Protein AF-A0A3R9EY45-F1 (afdb_monomer)

Sequence (76 aa):
MKTSSLGDILKMERYKRNLTVEQVCEELEIKLKTLNRIEENKSVRGTTIKKLLSYYQMSKEIQKGEQDNGKQLTKM

pLDDT: mean 80.43, std 19.02, range [41.09, 96.94]

Structure (mmCIF, N/CA/C/O backbone):
data_AF-A0A3R9EY45-F1
#
_entry.id   AF-A0A3R9EY45-F1
#
loop_
_atom_site.group_PDB
_atom_site.id
_atom_site.type_symbol
_atom_site.label_atom_id
_atom_site.label_alt_id
_atom_site.label_comp_id
_atom_site.label_asym_id
_atom_site.label_entity_id
_atom_site.label_seq_id
_atom_site.pdbx_PDB_ins_code
_atom_site.Cartn_x
_atom_site.Cartn_y
_atom_site.Cartn_z
_atom_site.occupancy
_atom_site.B_iso_or_equiv
_atom_site.auth_seq_id
_atom_site.auth_comp_id
_atom_site.auth_asym_id
_atom_site.auth_atom_id
_atom_site.pdbx_PDB_model_num
ATOM 1 N N . MET A 1 1 ? 11.166 -1.487 -24.226 1.00 42.00 1 MET A N 1
ATOM 2 C CA . MET A 1 1 ? 10.123 -1.813 -23.227 1.00 42.00 1 MET A CA 1
ATOM 3 C C . MET A 1 1 ? 10.208 -0.774 -22.121 1.00 42.00 1 MET A C 1
ATOM 5 O O . MET A 1 1 ? 11.317 -0.516 -21.672 1.00 42.00 1 MET A O 1
ATOM 9 N N . LYS A 1 2 ? 9.106 -0.111 -21.741 1.00 52.34 2 LYS A N 1
ATOM 10 C CA . LYS A 1 2 ? 9.127 0.800 -20.583 1.00 52.34 2 LYS A CA 1
ATOM 11 C C . LYS A 1 2 ? 9.377 -0.045 -19.336 1.00 52.34 2 LYS A C 1
ATOM 13 O O . LYS A 1 2 ? 8.609 -0.967 -19.073 1.00 52.34 2 LYS A O 1
ATOM 18 N N . THR A 1 3 ? 10.447 0.241 -18.606 1.00 61.66 3 THR A N 1
ATOM 19 C CA . THR A 1 3 ? 10.640 -0.300 -17.262 1.00 61.66 3 THR A CA 1
ATOM 20 C C . THR A 1 3 ? 9.477 0.187 -16.404 1.00 61.66 3 THR A C 1
ATOM 22 O O . THR A 1 3 ? 9.239 1.390 -16.303 1.00 61.66 3 THR A O 1
ATOM 25 N N . SER A 1 4 ? 8.687 -0.742 -15.860 1.00 80.00 4 SER A N 1
ATOM 26 C CA . SER A 1 4 ? 7.647 -0.382 -14.893 1.00 80.00 4 SER A CA 1
ATOM 27 C C . SER A 1 4 ? 8.336 0.176 -13.656 1.00 80.00 4 SER A C 1
ATOM 29 O O . SER A 1 4 ? 9.301 -0.414 -13.163 1.00 80.00 4 SER A O 1
ATOM 31 N N . SER A 1 5 ? 7.891 1.333 -13.184 1.00 88.88 5 SER A N 1
ATOM 32 C CA . SER A 1 5 ? 8.444 1.915 -11.968 1.00 88.88 5 SER A CA 1
ATOM 33 C C . SER A 1 5 ? 8.016 1.100 -10.745 1.00 88.88 5 SER A C 1
ATOM 35 O O . SER A 1 5 ? 7.052 0.332 -10.775 1.00 88.88 5 SER A O 1
ATOM 37 N N . LEU A 1 6 ? 8.701 1.309 -9.620 1.00 88.06 6 LEU A N 1
ATOM 38 C CA . LEU A 1 6 ? 8.318 0.685 -8.355 1.00 88.06 6 LEU A CA 1
ATOM 39 C C . LEU A 1 6 ? 6.869 1.017 -7.952 1.00 88.06 6 LEU A C 1
ATOM 41 O O . LEU A 1 6 ? 6.166 0.144 -7.452 1.00 88.06 6 LEU A O 1
ATOM 45 N N . GLY A 1 7 ? 6.418 2.256 -8.169 1.00 91.75 7 GLY A N 1
ATOM 46 C CA . GLY A 1 7 ? 5.043 2.659 -7.871 1.00 91.75 7 GLY A CA 1
ATOM 47 C C . GLY A 1 7 ? 4.018 1.894 -8.703 1.00 91.75 7 GLY A C 1
ATOM 48 O O . GLY A 1 7 ? 3.035 1.402 -8.151 1.00 91.75 7 GLY A O 1
ATOM 49 N N . ASP A 1 8 ? 4.294 1.709 -9.998 1.00 91.38 8 ASP A N 1
ATOM 50 C CA . ASP A 1 8 ? 3.432 0.940 -10.898 1.00 91.38 8 ASP A CA 1
ATOM 51 C C . ASP A 1 8 ? 3.357 -0.529 -10.456 1.00 91.38 8 ASP A C 1
ATOM 53 O O . ASP A 1 8 ? 2.278 -1.119 -10.415 1.00 91.38 8 ASP A O 1
ATOM 57 N N . ILE A 1 9 ? 4.497 -1.106 -10.062 1.00 91.69 9 ILE A N 1
ATOM 58 C CA . ILE A 1 9 ? 4.593 -2.481 -9.560 1.00 91.69 9 ILE A CA 1
ATOM 59 C C . ILE A 1 9 ? 3.756 -2.665 -8.287 1.00 91.69 9 ILE A C 1
ATOM 61 O O . ILE A 1 9 ? 2.941 -3.584 -8.210 1.00 91.69 9 ILE A O 1
ATOM 65 N N . LEU A 1 10 ? 3.903 -1.769 -7.309 1.00 92.62 10 LEU A N 1
ATOM 66 C CA . LEU A 1 10 ? 3.149 -1.831 -6.052 1.00 92.62 10 LEU A CA 1
ATOM 67 C C . LEU A 1 10 ? 1.640 -1.660 -6.278 1.00 92.62 10 LEU A C 1
ATOM 69 O O . LEU A 1 10 ? 0.839 -2.370 -5.669 1.00 92.62 10 LEU A O 1
ATOM 73 N N . LYS A 1 11 ? 1.254 -0.767 -7.195 1.00 94.50 11 LYS A N 1
ATOM 74 C CA . LYS A 1 11 ? -0.143 -0.559 -7.589 1.00 94.50 11 LYS A CA 1
ATOM 75 C C . LYS A 1 11 ? -0.739 -1.809 -8.241 1.00 94.50 11 LYS A C 1
ATOM 77 O O . LYS A 1 11 ? -1.870 -2.183 -7.933 1.00 94.50 11 LYS A O 1
ATOM 82 N N . MET A 1 12 ? 0.018 -2.475 -9.114 1.00 93.12 12 MET A N 1
ATOM 83 C CA . MET A 1 12 ? -0.402 -3.737 -9.729 1.00 93.12 12 MET A CA 1
ATOM 84 C C . MET A 1 12 ? -0.607 -4.838 -8.686 1.00 93.12 12 MET A C 1
ATOM 86 O O . MET A 1 12 ? -1.635 -5.511 -8.723 1.00 93.12 12 MET A O 1
ATOM 90 N N . GLU A 1 13 ? 0.313 -5.000 -7.734 1.00 93.44 13 GLU A N 1
ATOM 91 C CA . GLU A 1 13 ? 0.161 -5.993 -6.662 1.00 93.44 13 GLU A CA 1
ATOM 92 C C . GLU A 1 13 ? -1.059 -5.729 -5.777 1.00 93.44 13 GLU A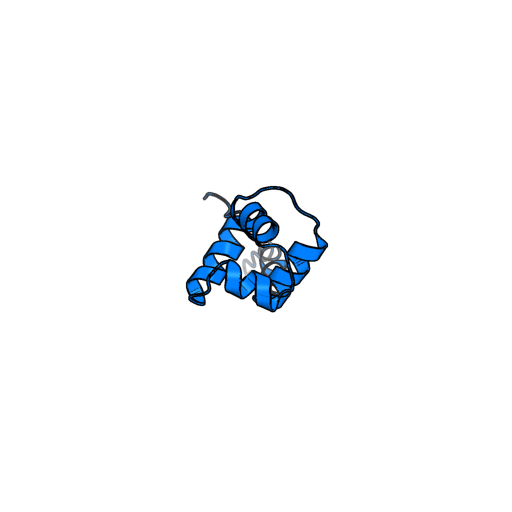 C 1
ATOM 94 O O . GLU A 1 13 ? -1.797 -6.662 -5.448 1.00 93.44 13 GLU A O 1
ATOM 99 N N . ARG A 1 14 ? -1.338 -4.460 -5.458 1.00 95.81 14 ARG A N 1
ATOM 100 C CA . ARG A 1 14 ? -2.551 -4.082 -4.726 1.00 95.81 14 ARG A CA 1
ATOM 101 C C . ARG A 1 14 ? -3.819 -4.508 -5.473 1.00 95.81 14 ARG A C 1
ATOM 103 O O . ARG A 1 14 ? -4.717 -5.102 -4.875 1.00 95.81 14 ARG A O 1
ATOM 110 N N . TYR A 1 15 ? -3.882 -4.246 -6.780 1.00 95.50 15 TYR A N 1
ATOM 111 C CA . TYR A 1 15 ? -5.033 -4.634 -7.598 1.00 95.50 15 TYR A CA 1
ATOM 112 C C . TYR A 1 15 ? -5.183 -6.148 -7.746 1.00 95.50 15 TYR A C 1
ATOM 114 O O . TYR A 1 15 ? -6.304 -6.640 -7.655 1.00 95.50 15 TYR A O 1
ATOM 122 N N . LYS A 1 16 ? -4.086 -6.901 -7.903 1.00 94.38 16 LYS A N 1
ATOM 123 C CA . LYS A 1 16 ? -4.126 -8.377 -7.946 1.00 94.38 16 LYS A CA 1
ATOM 124 C C . LYS A 1 16 ? -4.767 -8.983 -6.696 1.00 94.38 16 LYS A C 1
ATOM 126 O O . LYS A 1 16 ? -5.387 -10.037 -6.778 1.00 94.38 16 LYS A O 1
ATOM 131 N N . ARG A 1 17 ? -4.617 -8.314 -5.550 1.00 94.62 17 ARG A N 1
ATOM 132 C CA . ARG A 1 17 ? -5.167 -8.732 -4.252 1.00 94.62 17 ARG A CA 1
ATOM 133 C C . ARG A 1 17 ? -6.546 -8.140 -3.953 1.00 94.62 17 ARG A C 1
ATOM 135 O O . ARG A 1 17 ? -7.092 -8.417 -2.893 1.00 94.62 17 ARG A O 1
ATOM 142 N N . ASN A 1 18 ? -7.106 -7.350 -4.872 1.00 96.69 18 ASN A N 1
ATOM 143 C CA . ASN A 1 18 ? -8.380 -6.650 -4.712 1.00 96.69 18 ASN A CA 1
ATOM 144 C C . ASN A 1 18 ? -8.441 -5.760 -3.452 1.00 96.69 18 ASN A C 1
ATOM 146 O O . ASN A 1 18 ? -9.463 -5.706 -2.771 1.00 96.69 18 ASN A O 1
ATOM 150 N N . LEU A 1 19 ? -7.333 -5.079 -3.138 1.00 96.12 19 LEU A N 1
ATOM 151 C CA . LEU A 1 19 ? -7.226 -4.201 -1.971 1.00 96.12 19 LEU A CA 1
ATOM 152 C C . LEU A 1 19 ? -7.396 -2.725 -2.353 1.00 96.12 19 LEU A C 1
ATOM 154 O O . LEU A 1 19 ? -6.911 -2.259 -3.397 1.00 96.12 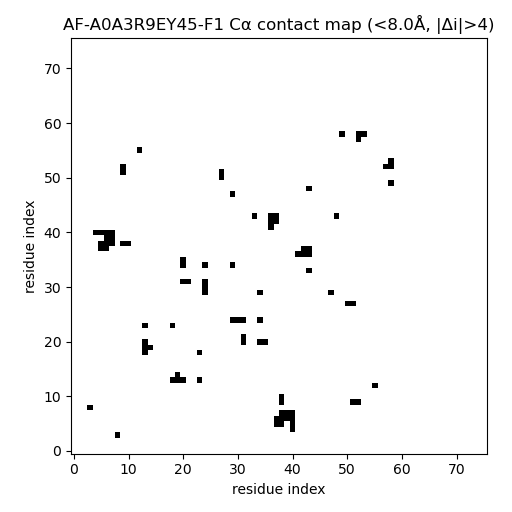19 LEU A O 1
ATOM 158 N N . THR A 1 20 ? -8.031 -1.953 -1.477 1.00 96.62 20 THR A N 1
ATOM 159 C CA . THR A 1 20 ? -8.034 -0.489 -1.575 1.00 96.62 20 THR A CA 1
ATOM 160 C C . THR A 1 20 ? -6.757 0.102 -0.977 1.00 96.62 20 THR A C 1
ATOM 162 O O . THR A 1 20 ? -5.997 -0.565 -0.272 1.00 96.62 20 THR A O 1
ATOM 165 N N . VAL A 1 21 ? -6.482 1.371 -1.284 1.00 95.19 21 VAL A N 1
ATOM 166 C CA . VAL A 1 21 ? -5.325 2.082 -0.716 1.00 95.19 21 VAL A CA 1
ATOM 167 C C . VAL A 1 21 ? -5.488 2.208 0.802 1.00 95.19 21 VAL A C 1
ATOM 169 O O . VAL A 1 21 ? -4.515 2.065 1.538 1.00 95.19 21 VAL A O 1
ATOM 172 N N . GLU A 1 22 ? -6.716 2.440 1.266 1.00 96.50 22 GLU A N 1
ATOM 173 C CA . GLU A 1 22 ? -7.094 2.554 2.675 1.00 96.50 22 GLU A CA 1
ATOM 174 C C . GLU A 1 22 ? -6.770 1.271 3.439 1.00 96.50 22 GLU A C 1
ATOM 176 O O . GLU A 1 22 ? -6.074 1.352 4.446 1.00 96.50 22 GLU A O 1
ATOM 181 N N . GLN A 1 23 ? -7.180 0.109 2.919 1.00 96.94 23 GLN A N 1
ATOM 182 C CA . GLN A 1 23 ? -6.936 -1.191 3.557 1.00 96.94 23 GLN A CA 1
ATOM 183 C C . GLN A 1 23 ? -5.438 -1.455 3.744 1.00 96.94 23 GLN A C 1
ATOM 185 O O . GLN A 1 23 ? -4.981 -1.757 4.842 1.00 96.94 23 GLN A O 1
ATOM 190 N N . VAL A 1 24 ? -4.639 -1.241 2.694 1.00 96.06 24 VAL A N 1
ATOM 191 C CA . VAL A 1 24 ? -3.178 -1.413 2.775 1.00 96.06 24 VAL A CA 1
ATOM 192 C C . VAL A 1 24 ? -2.554 -0.420 3.760 1.00 96.06 24 VAL A C 1
ATOM 194 O O . VAL A 1 24 ? -1.597 -0.745 4.462 1.00 96.06 24 VAL A O 1
ATOM 197 N N . CYS A 1 25 ? -3.064 0.811 3.807 1.00 95.31 25 CYS A N 1
ATOM 198 C CA . CYS A 1 25 ? -2.560 1.826 4.726 1.00 95.31 25 CYS A CA 1
ATOM 199 C C . CYS A 1 25 ? -2.893 1.517 6.186 1.00 95.31 25 CYS A C 1
ATOM 201 O O . CYS A 1 25 ? -2.044 1.755 7.046 1.00 95.31 25 CYS A O 1
ATOM 203 N N . GLU A 1 26 ? -4.087 0.988 6.446 1.00 95.81 26 GLU A N 1
ATOM 204 C CA . GLU A 1 26 ? -4.527 0.536 7.764 1.00 95.81 26 GLU A CA 1
ATOM 205 C C . GLU A 1 26 ? -3.665 -0.634 8.248 1.00 95.81 26 GLU A C 1
ATOM 207 O O . GLU A 1 26 ? -3.063 -0.544 9.316 1.00 95.81 26 GLU A O 1
ATOM 212 N N . GLU A 1 27 ? -3.479 -1.661 7.416 1.00 94.81 27 GLU A N 1
ATOM 213 C CA . GLU A 1 27 ? -2.670 -2.838 7.762 1.00 94.81 27 GLU A CA 1
ATOM 214 C C . GLU A 1 27 ? -1.183 -2.515 7.998 1.00 94.81 27 GLU A C 1
ATOM 216 O O . GLU A 1 27 ? -0.521 -3.163 8.808 1.00 94.81 27 GLU A O 1
ATOM 221 N N . LEU A 1 28 ? -0.633 -1.516 7.298 1.00 93.31 28 LEU A N 1
ATOM 222 C CA . LEU A 1 28 ? 0.776 -1.116 7.429 1.00 93.31 28 LEU A CA 1
ATOM 223 C C . LEU A 1 28 ? 1.022 0.036 8.404 1.00 93.31 28 LEU A C 1
ATOM 225 O O . LEU A 1 28 ? 2.184 0.446 8.575 1.00 93.31 28 LEU A O 1
ATOM 229 N N . GLU A 1 29 ? -0.045 0.560 9.005 1.00 94.62 29 GLU A N 1
ATOM 230 C CA . GLU A 1 29 ? -0.036 1.742 9.865 1.00 94.62 29 GLU A CA 1
ATOM 231 C C . GLU A 1 29 ? 0.689 2.928 9.196 1.00 94.62 29 GLU A C 1
ATOM 233 O O . GLU A 1 29 ? 1.581 3.573 9.763 1.00 94.62 29 GLU A O 1
ATOM 238 N N . ILE A 1 30 ? 0.352 3.203 7.932 1.00 93.19 30 ILE A N 1
ATOM 239 C CA . ILE A 1 30 ? 0.894 4.333 7.165 1.00 93.19 30 ILE A CA 1
ATOM 240 C C . ILE A 1 30 ? -0.209 5.302 6.747 1.00 93.19 30 ILE A C 1
ATOM 242 O O . ILE A 1 30 ? -1.374 4.959 6.607 1.00 93.19 30 ILE A O 1
ATOM 246 N N . LYS A 1 31 ? 0.164 6.562 6.506 1.00 93.69 31 LYS A N 1
ATOM 247 C CA . LYS A 1 31 ? -0.790 7.568 6.022 1.00 93.69 31 LYS A CA 1
ATOM 248 C C . LYS A 1 31 ? -1.212 7.262 4.583 1.00 93.69 31 LYS A C 1
ATOM 250 O O . LYS A 1 31 ? -0.342 7.069 3.736 1.00 93.69 31 LYS A O 1
ATOM 255 N N . LEU A 1 32 ? -2.505 7.402 4.285 1.00 92.88 32 LEU A N 1
ATOM 256 C CA . LEU A 1 32 ? -3.083 7.251 2.938 1.00 92.88 32 LEU A CA 1
ATOM 257 C C . LEU A 1 32 ? -2.313 8.027 1.856 1.00 92.88 32 LEU A C 1
ATOM 259 O O . LEU A 1 32 ? -1.940 7.501 0.809 1.00 92.88 32 LEU A O 1
ATOM 263 N N . LYS A 1 33 ? -1.981 9.290 2.158 1.00 93.94 33 LYS A N 1
ATOM 264 C CA . LYS A 1 33 ? -1.205 10.168 1.268 1.00 93.94 33 LYS A CA 1
ATOM 265 C C . LYS A 1 33 ? 0.169 9.590 0.910 1.00 93.94 33 LYS A C 1
ATOM 267 O O . LYS A 1 33 ? 0.711 9.926 -0.139 1.00 93.94 33 LYS A O 1
ATOM 272 N N . THR A 1 34 ? 0.754 8.768 1.775 1.00 91.94 34 THR A N 1
ATOM 273 C CA . THR A 1 34 ? 2.059 8.153 1.534 1.00 91.94 34 THR A CA 1
ATOM 274 C C . THR A 1 34 ? 1.963 7.080 0.459 1.00 91.94 34 THR A C 1
ATOM 276 O O . THR A 1 34 ? 2.755 7.133 -0.477 1.00 91.94 34 THR A O 1
ATOM 279 N N . LEU A 1 35 ? 0.993 6.162 0.540 1.00 93.19 35 LEU A N 1
ATOM 280 C CA . LEU A 1 35 ? 0.828 5.121 -0.480 1.00 93.19 35 LEU A CA 1
ATOM 281 C C . LEU A 1 35 ? 0.426 5.720 -1.833 1.00 93.19 35 LEU A C 1
ATOM 283 O O . LEU A 1 35 ? 1.057 5.401 -2.835 1.00 93.19 35 LEU A O 1
ATOM 287 N N . ASN A 1 36 ? -0.499 6.687 -1.853 1.00 93.81 36 ASN A N 1
ATOM 288 C CA . ASN A 1 36 ? -0.858 7.401 -3.086 1.00 93.81 36 ASN A CA 1
ATOM 289 C C . ASN A 1 36 ? 0.358 8.053 -3.756 1.00 93.81 36 ASN A C 1
ATOM 291 O O . ASN A 1 36 ? 0.551 7.926 -4.959 1.00 93.81 36 ASN A O 1
ATOM 295 N N . ARG A 1 37 ? 1.237 8.703 -2.981 1.00 94.12 37 ARG A N 1
ATOM 296 C CA . ARG A 1 37 ? 2.479 9.272 -3.526 1.00 94.12 37 ARG A CA 1
ATOM 297 C C . ARG A 1 37 ? 3.390 8.208 -4.129 1.00 94.12 37 ARG A C 1
ATOM 299 O O . ARG A 1 37 ? 3.990 8.469 -5.164 1.00 94.12 37 ARG A O 1
ATOM 306 N N . ILE A 1 38 ? 3.511 7.050 -3.485 1.00 92.31 38 ILE A N 1
ATOM 307 C CA . ILE A 1 38 ? 4.343 5.949 -3.978 1.00 92.31 38 ILE A CA 1
ATOM 308 C C . ILE A 1 38 ? 3.793 5.424 -5.303 1.00 92.31 38 ILE A C 1
ATOM 310 O O . ILE A 1 38 ? 4.552 5.323 -6.261 1.00 92.31 38 ILE A O 1
ATOM 314 N N . GLU A 1 39 ? 2.488 5.149 -5.374 1.00 91.81 39 GLU A N 1
ATOM 315 C CA . GLU A 1 39 ? 1.823 4.669 -6.594 1.00 91.81 39 GLU A CA 1
ATOM 316 C C . GLU A 1 39 ? 1.835 5.705 -7.729 1.00 91.81 39 GLU A C 1
ATOM 318 O O . GLU A 1 39 ? 1.813 5.342 -8.899 1.00 91.81 39 GLU A O 1
ATOM 323 N N . GLU A 1 40 ? 1.923 6.996 -7.403 1.00 92.56 40 GLU A N 1
ATOM 324 C CA . GLU A 1 40 ? 2.143 8.096 -8.353 1.00 92.56 40 GLU A CA 1
ATOM 325 C C . GLU A 1 40 ? 3.628 8.343 -8.679 1.00 92.56 40 GLU A C 1
ATOM 327 O O . GLU A 1 40 ? 3.975 9.376 -9.254 1.00 92.56 40 GLU A O 1
ATOM 332 N N . ASN A 1 41 ? 4.527 7.432 -8.297 1.00 88.38 41 ASN A N 1
ATOM 333 C CA . ASN A 1 41 ? 5.965 7.520 -8.564 1.00 88.38 41 ASN A CA 1
ATOM 334 C C . ASN A 1 41 ? 6.660 8.744 -7.941 1.00 88.38 41 ASN A C 1
ATOM 336 O O . ASN A 1 41 ? 7.712 9.189 -8.404 1.00 88.38 41 ASN A O 1
ATOM 340 N N . LYS A 1 42 ? 6.103 9.284 -6.852 1.00 90.25 42 LYS A N 1
ATOM 341 C CA . LYS A 1 42 ? 6.703 10.384 -6.087 1.00 90.25 42 LYS A CA 1
ATOM 342 C C . LYS A 1 42 ? 7.642 9.845 -5.012 1.00 90.25 42 LYS A C 1
ATOM 344 O O . LYS A 1 42 ? 7.367 8.847 -4.349 1.00 90.25 42 LYS A O 1
ATOM 349 N N . SER A 1 43 ? 8.728 10.580 -4.773 1.00 81.12 43 SER A N 1
ATOM 350 C CA . SER A 1 43 ? 9.721 10.229 -3.754 1.00 81.12 43 SER A CA 1
ATOM 351 C C . SER A 1 43 ? 9.123 10.207 -2.339 1.00 81.12 43 SER A C 1
ATOM 353 O O . SER A 1 43 ? 8.376 11.115 -1.940 1.00 81.12 43 SER A O 1
ATOM 355 N N . VAL A 1 44 ? 9.480 9.166 -1.584 1.00 82.19 44 VAL A N 1
ATOM 356 C CA . VAL A 1 44 ? 9.141 8.935 -0.172 1.00 82.19 44 VAL A CA 1
ATOM 357 C C . VAL A 1 44 ? 10.335 8.313 0.563 1.00 82.19 44 VAL A C 1
ATOM 359 O O . VAL A 1 44 ? 11.313 7.894 -0.051 1.00 82.19 44 VAL A O 1
ATOM 362 N N . ARG A 1 45 ? 10.253 8.201 1.895 1.00 82.06 45 ARG A N 1
ATOM 363 C CA . ARG A 1 45 ? 11.287 7.521 2.689 1.00 82.06 45 ARG A CA 1
ATOM 364 C C . ARG A 1 45 ? 11.373 6.031 2.335 1.00 82.06 45 ARG A C 1
ATOM 366 O O . ARG A 1 45 ? 10.367 5.324 2.339 1.00 82.06 45 ARG A O 1
ATOM 373 N N . GLY A 1 46 ? 12.597 5.538 2.143 1.00 84.25 46 GLY A N 1
ATOM 374 C CA . GLY A 1 46 ? 12.866 4.136 1.799 1.00 84.25 46 GLY A CA 1
ATOM 375 C C . GLY A 1 46 ? 12.385 3.109 2.835 1.00 84.25 46 GLY A C 1
ATOM 376 O O . GLY A 1 46 ?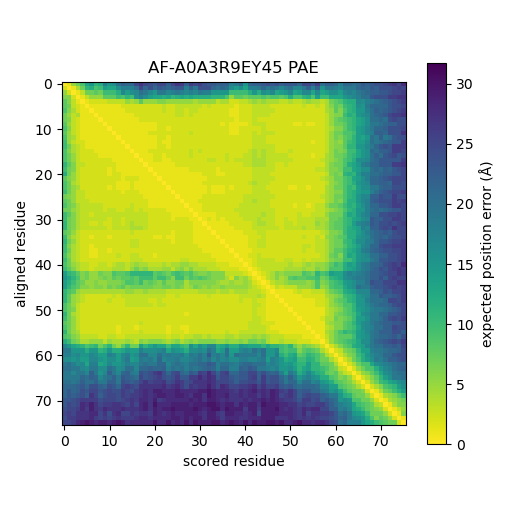 12.133 1.960 2.486 1.00 84.25 46 GLY A O 1
ATOM 377 N N . THR A 1 47 ? 12.190 3.502 4.098 1.00 88.00 47 THR A N 1
ATOM 378 C CA . THR A 1 47 ? 11.636 2.613 5.135 1.00 88.00 47 THR A CA 1
ATOM 379 C C . THR A 1 47 ? 10.192 2.200 4.845 1.00 88.00 47 THR A C 1
ATOM 381 O O . THR A 1 47 ? 9.830 1.052 5.088 1.00 88.00 47 THR A O 1
ATOM 384 N N . THR A 1 48 ? 9.376 3.090 4.271 1.00 89.62 48 THR A N 1
ATOM 385 C CA . THR A 1 48 ? 7.994 2.772 3.879 1.00 89.62 48 THR A CA 1
ATOM 386 C C . THR A 1 48 ? 7.954 1.844 2.671 1.00 89.62 48 THR A C 1
ATOM 388 O O . THR A 1 48 ? 7.160 0.910 2.640 1.00 89.62 48 THR A O 1
ATOM 391 N N . IL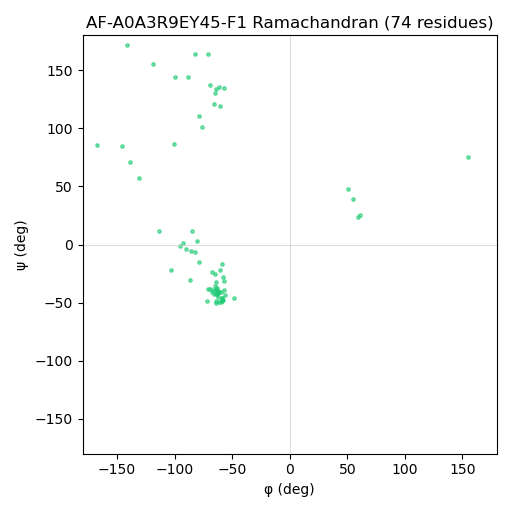E A 1 49 ? 8.866 2.047 1.717 1.00 89.81 49 ILE A N 1
ATOM 392 C CA . ILE A 1 49 ? 9.029 1.153 0.567 1.00 89.81 49 ILE A CA 1
ATOM 393 C C . ILE A 1 49 ? 9.356 -0.269 1.038 1.00 89.81 49 ILE A C 1
ATOM 395 O O . ILE A 1 49 ? 8.712 -1.217 0.603 1.00 89.81 49 ILE A O 1
ATOM 399 N N . LYS A 1 50 ? 10.293 -0.429 1.983 1.00 90.50 50 LYS A N 1
ATOM 400 C CA . LYS A 1 50 ? 10.628 -1.749 2.544 1.00 90.50 50 LYS A CA 1
ATOM 401 C C . LYS A 1 50 ? 9.430 -2.433 3.209 1.00 90.50 50 LYS A C 1
ATOM 403 O O . LYS A 1 50 ? 9.256 -3.631 3.019 1.00 90.50 50 LYS A O 1
ATOM 408 N N . LYS A 1 51 ? 8.595 -1.688 3.949 1.00 91.31 51 LYS A N 1
ATOM 409 C CA . LYS A 1 51 ? 7.356 -2.232 4.536 1.00 91.31 51 LYS A CA 1
ATOM 410 C C . LYS A 1 51 ? 6.424 -2.790 3.455 1.00 91.31 51 LYS A C 1
ATOM 412 O O . LYS A 1 51 ? 5.990 -3.927 3.577 1.00 91.31 51 LYS A O 1
ATOM 417 N N . LEU A 1 52 ? 6.183 -2.024 2.389 1.00 91.44 52 LEU A N 1
ATOM 418 C CA . LEU A 1 52 ? 5.326 -2.436 1.269 1.00 91.44 52 LEU A CA 1
ATOM 419 C C . LEU A 1 52 ? 5.887 -3.651 0.521 1.00 91.44 52 LEU A C 1
ATOM 421 O O . LEU A 1 52 ? 5.150 -4.583 0.220 1.00 91.44 52 LEU A O 1
ATOM 425 N N . LEU A 1 53 ? 7.196 -3.680 0.266 1.00 91.56 53 LEU A N 1
ATOM 426 C CA . L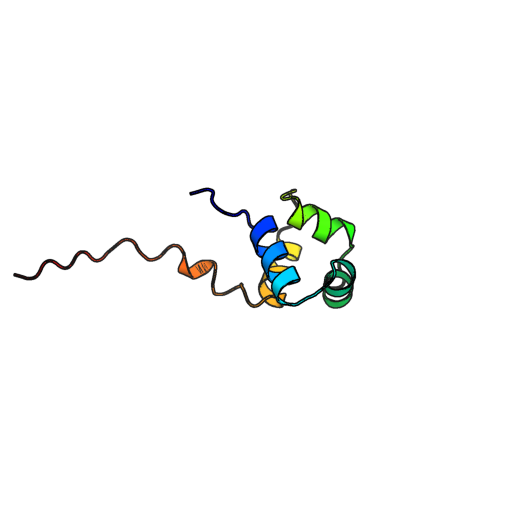EU A 1 53 ? 7.840 -4.825 -0.380 1.00 91.56 53 LEU A CA 1
ATOM 427 C C . LEU A 1 53 ? 7.728 -6.099 0.462 1.00 91.56 53 LEU A C 1
ATOM 429 O O . LEU A 1 53 ? 7.438 -7.161 -0.081 1.00 91.56 53 LEU A O 1
ATOM 433 N N . SER A 1 54 ? 7.907 -6.004 1.780 1.00 92.19 54 SER A N 1
ATOM 434 C CA . SER A 1 54 ? 7.714 -7.147 2.677 1.00 92.19 54 SER A CA 1
ATOM 435 C C . SER A 1 54 ? 6.251 -7.582 2.752 1.00 92.19 54 SER A C 1
ATOM 437 O O . SER A 1 54 ? 5.980 -8.778 2.713 1.00 92.19 54 SER A O 1
ATOM 439 N N . TYR A 1 55 ? 5.319 -6.628 2.800 1.00 93.44 55 TYR A N 1
ATOM 440 C CA . TYR A 1 55 ? 3.876 -6.878 2.815 1.00 93.44 55 TYR A CA 1
ATOM 441 C C . TYR A 1 55 ? 3.405 -7.667 1.591 1.00 93.44 55 TYR A C 1
ATOM 443 O O . TYR A 1 55 ? 2.736 -8.692 1.710 1.00 93.44 55 TYR A O 1
ATOM 451 N N . TYR A 1 56 ? 3.844 -7.247 0.406 1.00 91.81 56 TYR A N 1
ATOM 452 C CA . TYR A 1 56 ? 3.554 -7.952 -0.839 1.00 91.81 56 TYR A CA 1
ATOM 453 C C . TYR A 1 56 ? 4.472 -9.158 -1.088 1.00 91.81 56 TYR A C 1
ATOM 455 O O . TYR A 1 56 ? 4.341 -9.808 -2.119 1.00 91.81 56 TYR A O 1
ATOM 463 N N . GLN A 1 57 ? 5.376 -9.484 -0.155 1.00 90.25 57 GLN A N 1
ATOM 464 C CA . GLN A 1 57 ? 6.357 -10.575 -0.261 1.00 90.25 57 GLN A CA 1
ATOM 465 C C . GLN A 1 57 ? 7.323 -10.446 -1.457 1.00 90.25 57 GLN A C 1
ATOM 467 O O . GLN A 1 57 ? 7.952 -11.411 -1.884 1.00 90.25 57 GLN A O 1
ATOM 472 N N . MET A 1 58 ? 7.524 -9.223 -1.943 1.00 84.44 58 MET A N 1
ATOM 473 C CA . MET A 1 58 ? 8.348 -8.894 -3.111 1.00 84.44 58 MET A CA 1
ATOM 474 C C . MET A 1 58 ? 9.836 -8.715 -2.793 1.00 84.4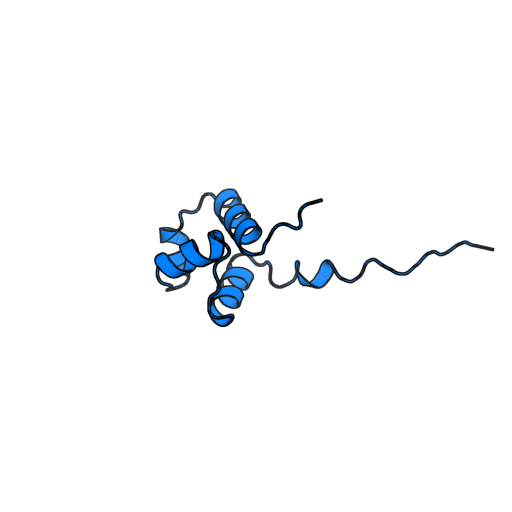4 58 MET A C 1
ATOM 476 O O . MET A 1 58 ? 10.657 -8.556 -3.698 1.00 84.44 58 MET A O 1
ATOM 480 N N . SER A 1 59 ? 10.219 -8.756 -1.514 1.00 67.06 59 SER A N 1
ATOM 481 C CA . SER A 1 59 ? 11.598 -8.528 -1.055 1.00 67.06 59 SER A CA 1
ATOM 482 C C . SER A 1 59 ? 12.636 -9.500 -1.650 1.00 67.06 59 SER A C 1
ATOM 484 O O . SER A 1 59 ? 13.831 -9.206 -1.608 1.00 67.06 59 SER A O 1
ATOM 486 N N . LYS A 1 60 ? 12.202 -10.638 -2.21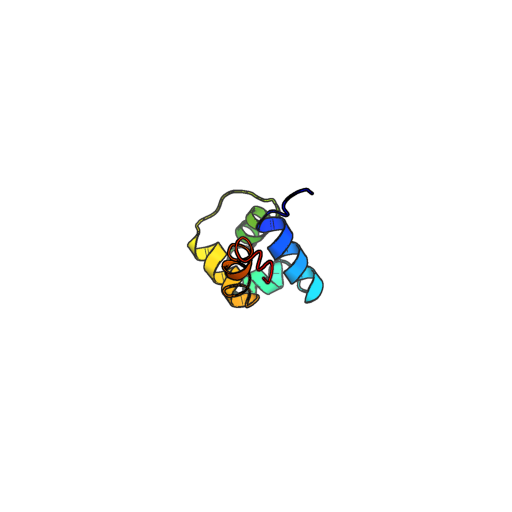8 1.00 56.09 60 LYS A N 1
ATOM 487 C CA . LY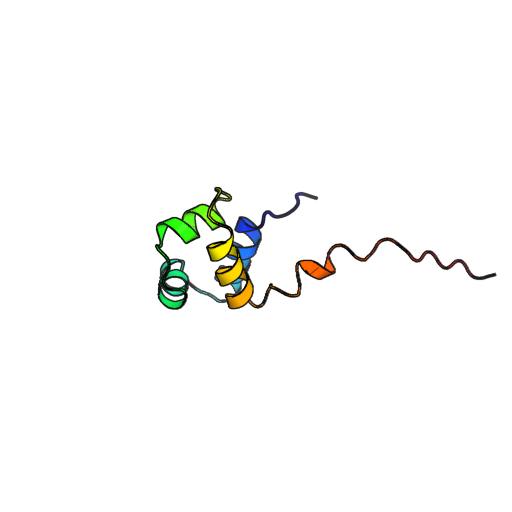S A 1 60 ? 13.067 -11.637 -2.876 1.00 56.09 60 LYS A CA 1
ATOM 488 C C . LYS A 1 60 ? 13.031 -11.602 -4.408 1.00 56.09 60 LYS A C 1
ATOM 490 O O . LYS A 1 60 ? 13.974 -12.082 -5.028 1.00 56.09 60 LYS A O 1
ATOM 495 N N . GLU A 1 61 ? 11.984 -11.056 -5.024 1.00 53.19 61 GLU A N 1
ATOM 496 C CA . GLU A 1 61 ? 11.809 -11.111 -6.485 1.00 53.19 61 GLU A CA 1
ATOM 497 C C . GLU A 1 61 ? 12.512 -9.961 -7.208 1.00 53.19 61 GLU A C 1
ATOM 499 O O . GLU A 1 61 ? 13.060 -10.163 -8.287 1.00 53.19 61 GLU A O 1
ATOM 504 N N . ILE A 1 62 ? 12.628 -8.791 -6.573 1.00 54.59 62 ILE A N 1
ATOM 505 C CA . ILE A 1 62 ? 13.371 -7.655 -7.148 1.00 54.59 62 ILE A CA 1
ATOM 506 C C . ILE A 1 62 ? 14.886 -7.946 -7.219 1.00 54.59 62 ILE A C 1
ATOM 508 O O . ILE A 1 62 ? 15.574 -7.410 -8.078 1.00 54.59 62 ILE A O 1
ATOM 512 N N . GLN A 1 63 ? 15.408 -8.858 -6.387 1.00 44.19 63 GLN A N 1
ATOM 513 C CA . GLN A 1 63 ? 16.822 -9.268 -6.418 1.00 44.19 63 GLN A CA 1
ATOM 514 C C . GLN A 1 63 ? 17.157 -10.264 -7.542 1.00 44.19 63 GLN A C 1
ATOM 516 O O . GLN A 1 63 ? 18.329 -10.460 -7.848 1.00 44.19 63 GLN A O 1
ATOM 521 N N . LYS A 1 64 ? 16.160 -10.903 -8.170 1.00 41.09 64 LYS A N 1
ATOM 522 C CA . LYS A 1 64 ? 16.393 -11.893 -9.238 1.00 41.09 64 LYS A CA 1
ATOM 523 C C . LYS A 1 64 ? 16.430 -11.293 -10.647 1.00 41.09 64 LYS A C 1
ATOM 525 O O . LYS A 1 64 ? 16.724 -12.013 -11.593 1.00 41.09 64 LYS A O 1
ATOM 530 N N . GLY A 1 65 ? 16.171 -9.992 -10.791 1.00 43.19 65 GLY A N 1
ATOM 531 C CA . GLY A 1 65 ? 16.206 -9.293 -12.080 1.00 43.19 65 GLY A CA 1
ATOM 532 C C . GLY A 1 65 ? 17.595 -8.851 -12.557 1.00 43.19 65 GLY A C 1
ATOM 533 O O . GLY A 1 65 ? 17.704 -8.369 -13.678 1.00 43.19 65 GLY A O 1
ATOM 534 N N . GLU A 1 66 ? 18.649 -9.006 -11.746 1.00 46.53 66 GLU A N 1
ATOM 535 C CA . GLU A 1 66 ? 20.018 -8.557 -12.080 1.00 46.53 66 GLU A CA 1
ATOM 536 C C . GLU A 1 66 ? 21.032 -9.705 -12.265 1.00 46.53 66 GLU A C 1
ATOM 538 O O . GLU A 1 66 ? 22.233 -9.465 -12.366 1.00 46.53 66 GLU A O 1
ATOM 543 N N . GLN A 1 67 ? 20.582 -10.962 -12.356 1.00 44.84 67 GLN A N 1
ATOM 544 C CA . GLN A 1 67 ? 21.457 -12.115 -12.616 1.00 44.84 67 GLN A CA 1
ATOM 545 C C . GLN A 1 67 ? 20.921 -13.016 -13.735 1.00 44.84 67 GLN A C 1
ATOM 547 O O . GLN A 1 67 ? 20.731 -14.211 -13.542 1.00 44.84 67 GLN A O 1
ATOM 552 N N . ASP A 1 68 ? 20.706 -12.460 -14.925 1.00 49.72 68 ASP A N 1
ATOM 553 C CA . ASP A 1 68 ? 20.762 -13.259 -16.153 1.00 49.72 68 ASP A CA 1
ATOM 554 C C . ASP A 1 68 ? 21.485 -12.472 -17.245 1.00 49.72 68 ASP A C 1
ATOM 556 O O . ASP A 1 68 ? 20.904 -11.925 -18.178 1.00 49.72 68 ASP A O 1
ATOM 560 N N . ASN A 1 69 ? 22.797 -12.334 -17.066 1.00 49.34 69 ASN A N 1
ATOM 561 C CA . ASN A 1 69 ? 23.687 -12.029 -18.172 1.00 49.34 69 ASN A CA 1
ATOM 562 C C . ASN A 1 69 ? 25.025 -12.727 -17.925 1.00 49.34 69 ASN A C 1
ATOM 564 O O . ASN A 1 69 ? 25.946 -12.161 -17.341 1.00 49.34 69 ASN A O 1
ATOM 568 N N . GLY A 1 70 ? 25.112 -14.000 -18.313 1.00 52.91 70 GLY A N 1
ATOM 569 C CA . GLY A 1 70 ? 26.389 -14.707 -18.308 1.00 52.91 70 GLY A CA 1
ATOM 570 C C . GLY A 1 70 ? 26.291 -16.217 -18.173 1.00 52.91 70 GLY A C 1
ATOM 571 O O . GLY A 1 70 ? 26.646 -16.758 -17.131 1.00 52.91 70 GLY A O 1
ATOM 572 N N . LYS A 1 71 ? 25.902 -16.900 -19.254 1.00 51.00 71 LYS A N 1
ATOM 573 C CA . LYS A 1 71 ? 26.541 -18.15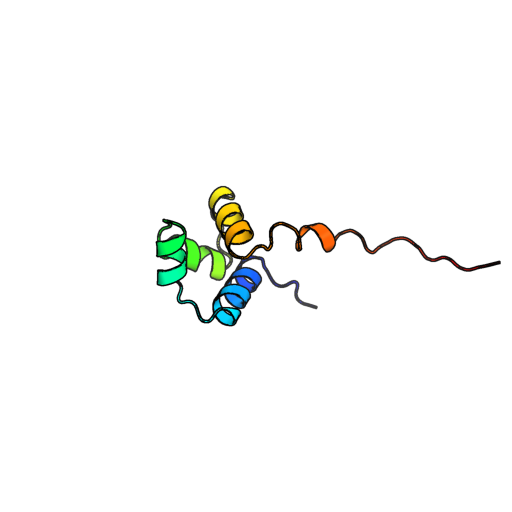9 -19.677 1.00 51.00 71 LYS A CA 1
ATOM 574 C C . LYS A 1 71 ? 26.100 -18.524 -21.092 1.00 51.00 71 LYS A C 1
ATOM 576 O O . LYS A 1 71 ? 25.181 -19.305 -21.311 1.00 51.00 71 LYS A O 1
ATOM 581 N N . GLN A 1 72 ? 26.809 -17.968 -22.066 1.00 48.97 72 GLN A N 1
ATOM 582 C CA . GLN A 1 72 ? 26.874 -18.559 -23.394 1.00 48.97 72 GLN A CA 1
ATOM 583 C C . GLN A 1 72 ? 27.829 -19.759 -23.287 1.00 48.97 72 GLN A C 1
ATOM 585 O O . GLN A 1 72 ? 29.040 -19.588 -23.190 1.00 48.97 72 GLN A O 1
ATOM 590 N N . LEU A 1 73 ? 27.281 -20.973 -23.196 1.00 46.62 73 LEU A N 1
ATOM 591 C CA . LEU A 1 73 ? 28.053 -22.213 -23.273 1.00 46.62 73 LEU A CA 1
ATOM 592 C C . LEU A 1 73 ? 27.903 -22.772 -24.690 1.00 46.62 73 LEU A C 1
ATOM 594 O O . LEU A 1 73 ? 27.015 -23.580 -24.959 1.00 46.62 73 LEU A O 1
ATOM 598 N N . THR A 1 74 ? 28.752 -22.332 -25.616 1.00 52.97 74 THR A N 1
ATOM 599 C CA . THR A 1 74 ? 28.967 -23.080 -26.857 1.00 52.97 74 THR A CA 1
ATOM 600 C C . THR A 1 74 ? 29.908 -24.237 -26.550 1.00 52.97 74 THR A C 1
ATOM 602 O O . THR A 1 74 ? 31.074 -24.032 -26.221 1.00 52.97 74 THR A O 1
ATOM 605 N N . LYS A 1 75 ? 29.349 -25.447 -26.608 1.00 49.66 75 LYS A N 1
ATOM 606 C CA . LYS A 1 75 ? 30.059 -26.727 -26.577 1.00 49.66 75 LYS A CA 1
ATOM 607 C C . LYS A 1 75 ? 31.083 -26.790 -27.717 1.00 49.66 75 LYS A C 1
ATOM 609 O O . LYS A 1 75 ? 30.715 -26.506 -28.856 1.00 49.66 75 LYS A O 1
ATOM 614 N N . MET A 1 76 ? 32.294 -27.243 -27.413 1.00 55.03 76 MET A N 1
ATOM 615 C CA . MET A 1 76 ? 33.140 -28.026 -28.317 1.00 55.03 76 MET A CA 1
ATOM 616 C C . MET A 1 76 ? 33.729 -29.179 -27.518 1.00 55.03 76 MET A C 1
ATOM 618 O O . MET A 1 76 ? 34.099 -28.930 -26.349 1.00 55.03 76 MET A O 1
#

InterPro domains:
  IPR001387 Cro/C1-type, helix-turn-helix domain [PF01381] (10-59)
  IPR001387 Cro/C1-type, helix-turn-helix domain [PS50943] (10-63)
  IPR001387 Cro/C1-type, helix-turn-helix domain [cd00093] (7-61)
  IPR010982 Lambda repressor-like, DNA-binding domain superfamily [G3DSA:1.10.260.40] (1-75)
  IPR010982 Lambda repressor-like, DNA-binding domain superfamily [SSF47413] (4-62)

Radius of gyration: 16.04 Å; Cα contacts (8 Å, |Δi|>4): 46; chains: 1; bounding box: 42×38×38 Å

Mean predicted aligned error: 9.66 Å

Secondary structure (DSSP, 8-state):
-PPPPHHHHHHHHHHHTT--HHHHHHHTT--HHHHHHHHTT----HHHHHHHHHHTTGGGTGGGGG----------

Solvent-accessible surface area (backbone atoms only — not comparable to full-atom values): 4859 Å² total; per-residue (Å²): 131,86,79,77,50,72,17,52,51,54,48,50,54,36,54,77,69,75,52,54,68,61,58,56,20,61,78,67,75,48,60,57,70,54,55,55,34,34,47,69,66,41,94,72,66,67,70,59,53,51,52,53,30,54,72,71,63,41,73,65,59,72,69,61,75,81,72,85,84,85,79,90,76,81,86,128

Foldseek 3Di:
DDDQDLLCVLVVLCVVVVHDLVRVCVVLVHDSVQNVCSNVVHDDDVVVVVSSCVVSVVPPVVVVPPPDDDDPDDDD

Organism: NCBI:txid285983

Nearest PDB structures (foldseek):
  4pu8-assembly1_A  TM=8.786E-01  e=4.222E-03  Shewanella oneidensis MR-1
  4pu7-assembly1_B  TM=8.822E-01  e=5.109E-03  Shewanella oneidensis MR-1
  4pu8-assembly1_B  TM=8.818E-01  e=6.588E-03  Shewanella oneidensis MR-1
  3ivp-assembly2_C  TM=7.515E-01  e=5.365E-02  Clostridioides difficile 630
  6jq1-assembly1_A  TM=7.607E-01  e=5.034E-02  Deinococcus geothermalis DSM 11300